Protein AF-A0A966TKY4-F1 (afdb_monomer_lite)

pLDDT: mean 74.49, std 5.61, range [55.72, 81.69]

Secondary structure (DSSP, 8-state):
-HHHHHHHHTT----HHHHHHHHHHHHHTTTTTPPEEEEETTEEEEEETTEEEEEE-

Foldseek 3Di:
DV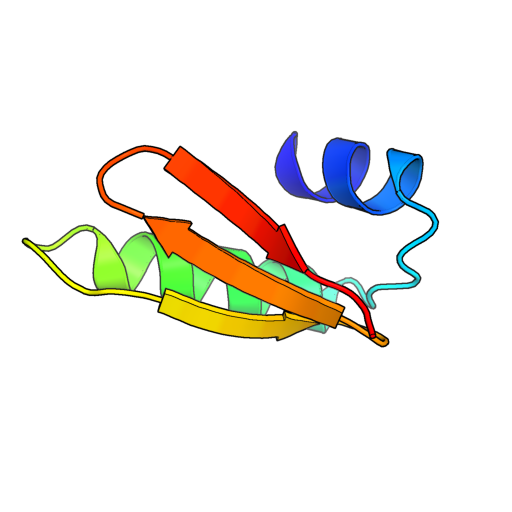VVVVCVVVVFPFDPVLVVVVVVVVVVQPPPDDWDWDDGRQWTWTDDPPDIDIDHD

Structure (mmCIF, N/CA/C/O backbone):
data_AF-A0A966TKY4-F1
#
_entry.id   AF-A0A966TKY4-F1
#
loop_
_atom_site.group_PDB
_atom_site.id
_atom_site.type_symbol
_atom_site.label_atom_id
_atom_site.label_alt_id
_atom_site.label_comp_id
_atom_site.label_asym_id
_atom_site.label_entity_id
_atom_site.label_seq_id
_atom_site.pdbx_PDB_ins_code
_atom_site.Cartn_x
_atom_site.C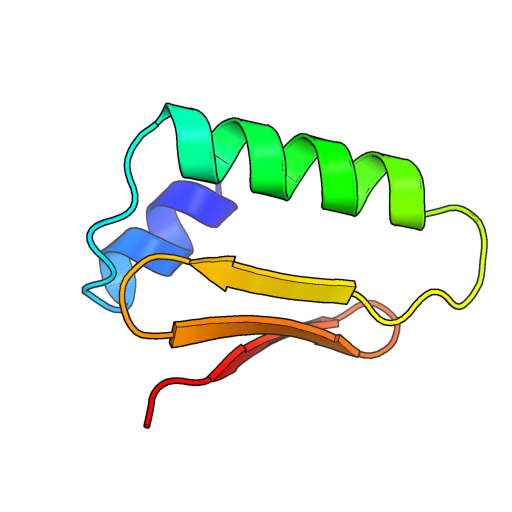artn_y
_atom_site.Cartn_z
_atom_site.occupancy
_atom_site.B_iso_or_equiv
_atom_site.auth_seq_id
_atom_site.auth_comp_id
_atom_site.auth_asym_id
_atom_site.auth_atom_id
_atom_site.pdbx_PDB_model_num
ATOM 1 N N . ASN A 1 1 ? 8.331 1.032 3.662 1.00 65.31 1 ASN A N 1
ATOM 2 C CA . ASN A 1 1 ? 6.981 0.612 3.232 1.00 65.31 1 ASN A CA 1
ATOM 3 C C . ASN A 1 1 ? 6.996 -0.786 2.643 1.00 65.31 1 ASN A C 1
ATOM 5 O O . ASN A 1 1 ? 7.463 -0.958 1.523 1.00 65.31 1 ASN A O 1
ATOM 9 N N . VAL A 1 2 ? 6.469 -1.760 3.395 1.00 71.50 2 VAL A N 1
ATOM 10 C CA . VAL A 1 2 ? 6.223 -3.144 2.935 1.00 71.50 2 VAL A CA 1
ATOM 11 C C . VAL A 1 2 ? 5.451 -3.161 1.614 1.00 71.50 2 VAL A C 1
ATOM 13 O O . VAL A 1 2 ? 5.818 -3.895 0.706 1.00 71.50 2 VAL A O 1
ATOM 16 N N . LEU A 1 3 ? 4.472 -2.264 1.457 1.00 73.75 3 LEU A N 1
ATOM 17 C CA . LEU A 1 3 ? 3.667 -2.122 0.242 1.00 73.75 3 LEU A CA 1
ATOM 18 C C . LEU A 1 3 ? 4.510 -1.821 -1.011 1.00 73.75 3 LEU A C 1
ATOM 20 O O . LEU A 1 3 ? 4.293 -2.399 -2.070 1.00 73.75 3 LEU A O 1
ATOM 24 N N . ARG A 1 4 ? 5.523 -0.953 -0.876 1.00 75.06 4 ARG A N 1
ATOM 25 C CA . ARG A 1 4 ? 6.452 -0.616 -1.965 1.00 75.06 4 ARG A CA 1
ATOM 26 C C . ARG A 1 4 ? 7.334 -1.807 -2.332 1.00 75.06 4 ARG A C 1
ATOM 28 O O . ARG A 1 4 ? 7.568 -2.041 -3.510 1.00 75.06 4 ARG A O 1
ATOM 35 N N . LEU A 1 5 ? 7.817 -2.544 -1.331 1.00 76.94 5 LEU A N 1
ATOM 36 C CA . LEU A 1 5 ? 8.643 -3.733 -1.551 1.00 76.94 5 LEU A CA 1
ATOM 37 C C . LEU A 1 5 ? 7.829 -4.844 -2.238 1.00 76.94 5 LEU A C 1
ATOM 39 O O . LEU A 1 5 ? 8.301 -5.468 -3.180 1.00 76.94 5 LEU A O 1
ATOM 43 N N . TRP A 1 6 ? 6.579 -5.026 -1.808 1.00 79.44 6 TRP A N 1
ATOM 44 C CA . TRP A 1 6 ? 5.634 -5.992 -2.365 1.00 79.44 6 TRP A CA 1
ATOM 45 C C . TRP A 1 6 ? 5.243 -5.673 -3.815 1.00 79.44 6 TRP A C 1
ATOM 47 O O . TRP A 1 6 ? 5.270 -6.564 -4.662 1.00 79.44 6 TRP A O 1
ATOM 57 N N . LEU A 1 7 ? 4.964 -4.403 -4.131 1.00 77.56 7 LEU A N 1
ATOM 58 C CA . LEU A 1 7 ? 4.705 -3.954 -5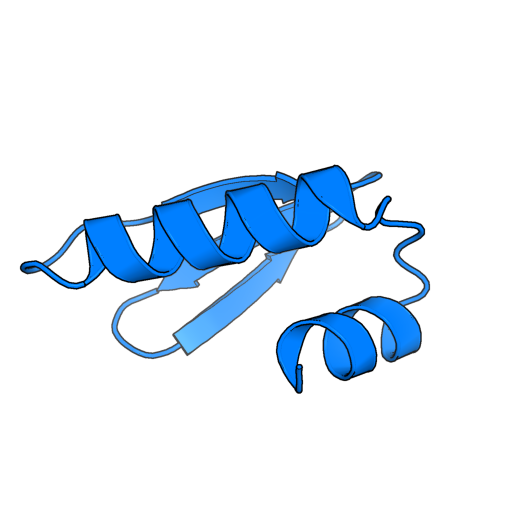.507 1.00 77.56 7 LEU A CA 1
ATOM 59 C C . LEU A 1 7 ? 5.954 -4.049 -6.393 1.00 77.56 7 LEU A C 1
ATOM 61 O O . LEU A 1 7 ? 5.858 -4.468 -7.546 1.00 77.56 7 LEU A O 1
ATOM 65 N N . GLY A 1 8 ? 7.130 -3.728 -5.846 1.00 77.44 8 GLY A N 1
ATOM 66 C CA . GLY A 1 8 ? 8.408 -3.901 -6.538 1.00 77.44 8 GLY A CA 1
ATOM 67 C C . GLY A 1 8 ? 8.680 -5.361 -6.906 1.00 77.44 8 GLY A C 1
ATOM 68 O O . GLY A 1 8 ? 9.070 -5.640 -8.035 1.00 77.44 8 GLY A O 1
ATOM 69 N N . ASN A 1 9 ? 8.379 -6.298 -6.002 1.00 80.06 9 ASN A N 1
ATOM 70 C CA . ASN A 1 9 ? 8.515 -7.735 -6.259 1.00 80.06 9 ASN A CA 1
ATOM 71 C C . ASN A 1 9 ? 7.565 -8.247 -7.360 1.00 80.06 9 ASN A C 1
ATOM 73 O O . ASN A 1 9 ? 7.845 -9.248 -8.008 1.00 80.06 9 ASN A O 1
ATOM 77 N N . ARG A 1 10 ? 6.447 -7.548 -7.598 1.00 75.38 10 ARG A N 1
ATOM 78 C CA . ARG A 1 10 ? 5.485 -7.847 -8.672 1.00 75.38 10 ARG A CA 1
ATOM 79 C C . ARG A 1 10 ? 5.801 -7.127 -9.994 1.00 75.38 10 ARG A C 1
ATOM 81 O O . ARG A 1 10 ? 5.007 -7.193 -10.926 1.00 75.38 10 ARG A O 1
ATOM 88 N N . GLY A 1 11 ? 6.936 -6.425 -10.087 1.00 72.69 11 GLY A N 1
ATOM 89 C CA . GLY A 1 11 ? 7.336 -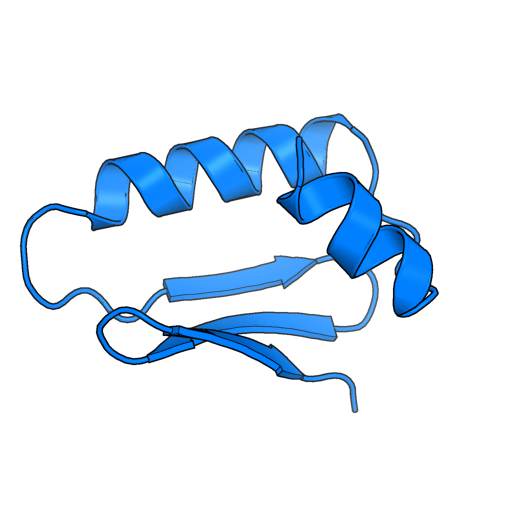5.688 -11.292 1.00 72.69 11 GLY A CA 1
ATOM 90 C C . GLY A 1 11 ? 6.508 -4.426 -11.557 1.00 72.69 11 GLY A C 1
ATOM 91 O O . GLY A 1 11 ? 6.533 -3.883 -12.663 1.00 72.69 11 GLY A O 1
ATOM 92 N N . VAL A 1 12 ? 5.765 -3.936 -10.559 1.00 74.94 12 VAL A N 1
ATOM 93 C CA . VAL A 1 12 ? 4.898 -2.764 -10.715 1.00 74.94 12 VAL A CA 1
ATOM 94 C C . VAL A 1 12 ? 5.727 -1.498 -10.570 1.00 74.94 12 VAL A C 1
ATOM 96 O O . VAL A 1 12 ? 6.047 -1.065 -9.461 1.00 74.94 12 VAL A O 1
ATOM 99 N N . GLN A 1 13 ? 6.043 -0.860 -11.696 1.00 68.12 13 GLN A N 1
ATOM 100 C CA . GLN A 1 13 ? 6.610 0.486 -11.682 1.00 68.12 13 GLN A CA 1
ATOM 101 C C . GLN A 1 13 ? 5.540 1.482 -11.219 1.00 68.12 13 GLN A C 1
ATOM 103 O O . GLN A 1 13 ? 4.699 1.934 -11.992 1.00 68.12 13 GLN A O 1
ATOM 108 N N . SER A 1 14 ? 5.562 1.777 -9.921 1.00 67.50 14 SER A N 1
ATOM 109 C CA . SER A 1 14 ? 4.679 2.740 -9.260 1.00 67.50 14 SER A CA 1
ATOM 110 C C . SER A 1 14 ? 5.521 3.944 -8.854 1.00 67.50 14 SER A C 1
ATOM 112 O O . SER A 1 14 ? 6.535 3.775 -8.174 1.00 67.50 14 SER A O 1
ATOM 114 N N . SER A 1 15 ? 5.134 5.160 -9.239 1.00 76.75 15 SER A N 1
ATOM 115 C CA . SER A 1 15 ? 5.839 6.358 -8.764 1.00 76.75 15 SER A CA 1
ATOM 116 C C . SER A 1 15 ? 5.635 6.539 -7.254 1.00 76.75 15 SER A C 1
ATOM 118 O O . SER A 1 15 ? 4.576 6.197 -6.729 1.00 76.75 15 SER A O 1
ATOM 120 N N . THR A 1 16 ? 6.599 7.144 -6.549 1.00 76.25 16 THR A N 1
ATOM 121 C CA . THR A 1 16 ? 6.505 7.408 -5.096 1.00 76.25 16 THR A CA 1
ATOM 122 C C . THR A 1 16 ? 5.197 8.110 -4.717 1.00 76.25 16 THR A C 1
ATOM 124 O O . THR A 1 16 ? 4.518 7.692 -3.789 1.00 76.25 16 THR A O 1
ATOM 127 N N . ARG A 1 17 ? 4.758 9.084 -5.525 1.00 79.06 17 ARG A N 1
ATOM 128 C CA . ARG A 1 17 ? 3.484 9.795 -5.333 1.00 79.06 17 ARG A CA 1
ATOM 129 C C . ARG A 1 17 ? 2.248 8.891 -5.431 1.00 79.06 17 ARG A C 1
ATOM 131 O O . ARG A 1 17 ? 1.276 9.117 -4.721 1.00 79.06 17 ARG A O 1
ATOM 138 N N . GLN A 1 18 ? 2.271 7.880 -6.302 1.00 76.19 18 GLN A N 1
ATOM 139 C CA . GLN A 1 18 ? 1.175 6.910 -6.414 1.00 76.19 18 GLN A CA 1
ATOM 140 C C . GLN A 1 18 ? 1.145 5.970 -5.208 1.00 76.19 18 GLN A C 1
ATOM 142 O O . GLN A 1 18 ? 0.069 5.631 -4.730 1.00 76.19 18 GLN A O 1
ATOM 147 N N . LEU A 1 19 ? 2.316 5.584 -4.695 1.00 78.88 19 LEU A N 1
ATOM 148 C CA . LEU A 1 19 ? 2.427 4.770 -3.484 1.00 78.88 19 LEU A CA 1
ATOM 149 C C . LEU A 1 19 ? 1.929 5.518 -2.247 1.00 78.88 19 LEU A C 1
ATOM 151 O O . LEU A 1 19 ? 1.195 4.939 -1.453 1.00 78.88 19 LEU A O 1
ATOM 155 N N . ASP A 1 20 ? 2.286 6.791 -2.097 1.00 80.94 20 ASP A N 1
ATOM 156 C CA . ASP A 1 20 ? 1.830 7.596 -0.960 1.00 80.94 20 ASP A CA 1
ATOM 157 C C . ASP A 1 20 ? 0.319 7.854 -1.027 1.00 80.94 20 ASP A C 1
ATOM 159 O O . ASP A 1 20 ? -0.372 7.720 -0.019 1.00 80.94 20 ASP A O 1
ATOM 163 N N . ALA A 1 21 ? -0.221 8.126 -2.221 1.00 79.25 21 ALA A N 1
ATOM 164 C CA . ALA A 1 21 ? -1.665 8.242 -2.427 1.00 79.25 21 ALA A CA 1
ATOM 165 C C . ALA A 1 21 ? -2.403 6.931 -2.106 1.00 79.25 21 ALA A C 1
ATOM 167 O O . ALA A 1 21 ? -3.445 6.953 -1.454 1.00 79.25 21 ALA A O 1
ATOM 168 N N . LEU A 1 22 ? -1.837 5.790 -2.512 1.00 79.25 22 LEU A N 1
ATOM 169 C CA . LEU A 1 22 ? -2.367 4.464 -2.204 1.00 79.25 22 LEU A CA 1
ATOM 170 C C . LEU A 1 22 ? -2.400 4.211 -0.691 1.00 79.25 22 LEU A C 1
ATOM 172 O O . LEU A 1 22 ? -3.422 3.778 -0.168 1.00 79.25 22 LEU A O 1
ATOM 176 N N . VAL A 1 23 ? -1.308 4.501 0.021 1.00 77.88 23 VAL A N 1
ATOM 177 C CA . VAL A 1 23 ? -1.240 4.346 1.483 1.00 77.88 23 VAL A CA 1
ATOM 178 C C . VAL A 1 23 ? -2.251 5.260 2.176 1.00 77.88 23 VAL A C 1
ATOM 180 O O . VAL A 1 23 ? -2.957 4.798 3.068 1.00 77.88 23 VAL A O 1
ATOM 183 N N . ALA A 1 24 ? -2.372 6.516 1.741 1.00 81.69 24 ALA A N 1
ATOM 184 C CA . ALA A 1 24 ? -3.332 7.462 2.302 1.00 81.69 24 ALA A CA 1
ATOM 185 C C . ALA A 1 24 ? -4.786 7.006 2.094 1.00 81.69 24 ALA A C 1
ATOM 187 O O . ALA A 1 24 ? -5.588 7.068 3.020 1.00 81.69 24 ALA A O 1
ATOM 188 N N . GLN A 1 25 ? -5.130 6.492 0.909 1.00 76.94 25 GLN A N 1
ATOM 189 C CA . GLN A 1 25 ? -6.471 5.962 0.650 1.00 76.94 25 GLN A CA 1
ATOM 190 C C . GLN A 1 25 ? -6.744 4.672 1.426 1.00 76.94 25 GLN A C 1
ATOM 192 O O . GLN A 1 25 ? -7.846 4.502 1.943 1.00 76.94 25 GLN A O 1
ATOM 197 N N . ILE A 1 26 ? -5.746 3.792 1.568 1.00 75.75 26 ILE A N 1
ATOM 198 C CA . ILE A 1 26 ? -5.854 2.619 2.441 1.00 75.75 26 ILE A CA 1
ATOM 199 C C . ILE A 1 26 ? -6.135 3.039 3.875 1.00 75.75 26 ILE A C 1
ATOM 201 O O . ILE A 1 26 ? -7.033 2.469 4.487 1.00 75.75 26 ILE A O 1
ATOM 205 N N . ASP A 1 27 ? -5.425 4.040 4.388 1.00 76.88 27 ASP A N 1
ATOM 206 C CA . ASP A 1 27 ? -5.597 4.498 5.763 1.00 76.88 27 ASP A CA 1
ATOM 207 C C . ASP A 1 27 ? -6.970 5.150 5.992 1.00 76.88 27 ASP A C 1
ATOM 209 O O . ASP A 1 27 ? -7.644 4.835 6.971 1.00 76.88 27 ASP A O 1
ATOM 213 N N . VAL A 1 28 ? -7.452 5.951 5.035 1.00 72.62 28 VAL A N 1
ATOM 214 C CA . VAL A 1 28 ? -8.797 6.554 5.077 1.00 72.62 28 VAL A CA 1
ATOM 215 C C . VAL A 1 28 ? -9.902 5.495 4.995 1.00 72.62 28 VAL A C 1
ATOM 217 O O . VAL A 1 28 ? -10.901 5.594 5.700 1.00 72.62 28 VAL A O 1
ATOM 220 N N . CYS A 1 29 ? -9.727 4.443 4.193 1.00 69.06 29 CYS A N 1
ATOM 221 C CA . CYS A 1 29 ? -10.707 3.364 4.041 1.00 69.06 29 CYS A CA 1
ATOM 222 C C . CYS A 1 29 ? -10.644 2.291 5.151 1.00 69.06 29 CYS A C 1
ATOM 224 O O . CYS A 1 29 ? -11.351 1.281 5.071 1.00 69.06 29 CYS A O 1
ATOM 226 N N . ARG A 1 30 ? -9.836 2.482 6.209 1.00 68.06 30 ARG A N 1
ATOM 227 C CA . ARG A 1 30 ? -9.824 1.594 7.394 1.00 68.06 30 ARG A CA 1
ATOM 228 C C . ARG A 1 30 ? -11.102 1.687 8.226 1.00 68.06 30 ARG A C 1
ATOM 230 O O . ARG A 1 30 ? -11.385 0.782 9.012 1.00 68.06 30 ARG A O 1
ATOM 237 N N . THR A 1 31 ? -11.893 2.742 8.064 1.00 65.69 31 THR A N 1
ATOM 238 C CA . THR A 1 31 ? -13.152 2.946 8.785 1.00 65.69 31 THR A CA 1
ATOM 239 C C . THR A 1 31 ? -14.280 2.113 8.164 1.00 65.69 31 THR A C 1
ATOM 241 O O . THR A 1 31 ? -15.071 2.595 7.374 1.00 65.69 31 THR A O 1
ATOM 244 N N . ARG A 1 32 ? -14.351 0.834 8.567 1.00 55.72 32 ARG A N 1
ATOM 245 C CA . ARG A 1 32 ? -15.427 -0.155 8.308 1.00 55.72 32 ARG A CA 1
ATOM 246 C C . ARG A 1 32 ? -15.788 -0.423 6.833 1.00 55.72 32 ARG A C 1
ATOM 248 O O . ARG A 1 32 ? -16.457 0.356 6.175 1.00 55.72 32 ARG A O 1
ATOM 255 N N . GL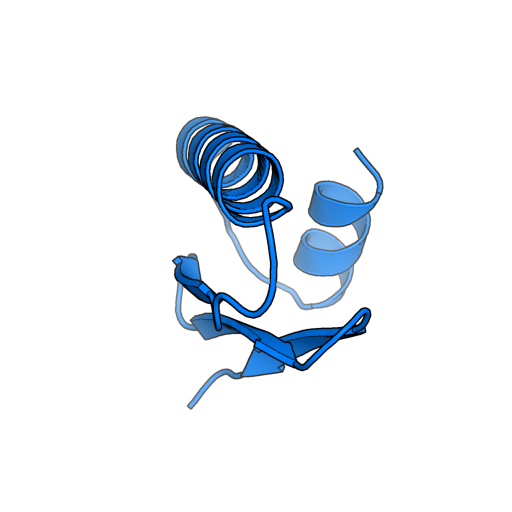Y A 1 33 ? -15.466 -1.633 6.366 1.00 62.34 33 GLY A N 1
ATOM 256 C CA . GLY A 1 33 ? -16.150 -2.286 5.236 1.00 62.34 33 GLY A CA 1
ATOM 257 C C . GLY A 1 33 ? -15.891 -1.729 3.833 1.00 62.34 33 GLY A C 1
ATOM 258 O O . GLY A 1 33 ? -16.448 -2.259 2.876 1.00 62.34 33 GLY A O 1
ATOM 259 N N . HIS A 1 34 ? -15.055 -0.702 3.675 1.00 65.31 34 HIS A N 1
ATOM 260 C CA . HIS A 1 34 ? -14.786 -0.141 2.355 1.00 65.31 34 HIS A CA 1
ATOM 261 C C . HIS A 1 34 ? -13.867 -1.052 1.532 1.00 65.31 34 HIS A C 1
ATOM 263 O O . HIS A 1 34 ? -12.700 -1.272 1.870 1.00 65.31 34 HIS A O 1
ATOM 269 N N . SER A 1 35 ? -14.405 -1.563 0.421 1.00 67.44 35 SER A N 1
ATOM 270 C CA . SER A 1 35 ? -13.606 -2.098 -0.677 1.00 67.44 35 SER A CA 1
ATOM 271 C C . SER A 1 35 ? -12.821 -0.955 -1.308 1.00 67.44 35 SER A C 1
ATOM 273 O O . SER A 1 35 ? -13.381 0.073 -1.684 1.00 67.44 35 SER A O 1
ATOM 275 N N . ILE A 1 36 ? -11.513 -1.141 -1.403 1.00 71.88 36 ILE A N 1
ATOM 276 C CA . ILE A 1 36 ? -10.610 -0.206 -2.068 1.00 71.88 36 ILE A CA 1
ATOM 277 C C . ILE A 1 36 ? -10.338 -0.783 -3.443 1.00 71.88 36 ILE A C 1
ATOM 279 O O . ILE A 1 36 ? -10.007 -1.961 -3.512 1.00 71.88 36 ILE A O 1
ATOM 283 N N . ASP A 1 37 ? -10.461 0.012 -4.500 1.00 75.31 37 ASP A N 1
ATOM 284 C CA . ASP A 1 37 ? -10.012 -0.349 -5.844 1.00 75.31 37 ASP A CA 1
ATOM 285 C C . ASP A 1 37 ? -9.250 0.847 -6.425 1.00 75.31 37 ASP A C 1
ATOM 287 O O . ASP A 1 37 ? -9.837 1.878 -6.759 1.00 75.31 37 ASP A O 1
ATOM 291 N N . ILE A 1 38 ? -7.919 0.760 -6.427 1.00 74.75 38 ILE A N 1
ATOM 292 C CA . ILE A 1 38 ? -7.037 1.859 -6.833 1.00 74.75 38 ILE A CA 1
ATOM 293 C C . ILE A 1 38 ? -6.138 1.381 -7.956 1.00 74.75 38 ILE A C 1
ATOM 295 O O . ILE A 1 38 ? -5.434 0.380 -7.833 1.00 74.75 38 ILE A O 1
ATOM 299 N N . LYS A 1 39 ? -6.098 2.148 -9.043 1.00 74.88 39 LYS A N 1
ATOM 300 C CA . LYS A 1 39 ? -5.202 1.892 -10.168 1.00 74.88 39 LYS A CA 1
ATOM 301 C C . LYS A 1 39 ? -3.760 2.249 -9.804 1.00 74.88 39 LYS A C 1
ATOM 303 O O . LYS A 1 39 ? -3.465 3.397 -9.472 1.00 74.88 39 LYS A O 1
ATOM 308 N N . VAL A 1 40 ? -2.851 1.283 -9.914 1.00 75.62 40 VAL A N 1
ATOM 309 C CA . VAL A 1 40 ? -1.424 1.445 -9.604 1.00 75.62 40 VAL A CA 1
ATOM 310 C C . VAL A 1 40 ? -0.587 0.851 -10.732 1.00 75.62 40 VAL A C 1
ATOM 312 O O . VAL A 1 40 ? -0.573 -0.360 -10.962 1.00 75.62 40 VAL A O 1
ATOM 315 N N . GLY A 1 41 ? 0.127 1.720 -11.451 1.00 75.50 41 GLY A N 1
ATOM 316 C CA . GLY A 1 41 ? 0.869 1.330 -12.649 1.00 75.50 41 GLY A CA 1
ATOM 317 C C . GLY A 1 41 ? -0.063 0.758 -13.724 1.00 75.50 41 GLY A C 1
ATOM 318 O O . GLY A 1 41 ? -0.995 1.433 -14.165 1.00 75.50 41 GLY A O 1
ATOM 319 N N . ARG A 1 42 ? 0.197 -0.489 -14.145 1.00 74.31 42 ARG A N 1
ATOM 320 C CA . ARG A 1 42 ? -0.647 -1.236 -15.100 1.00 74.31 42 ARG A CA 1
ATOM 321 C C . ARG A 1 42 ? -1.742 -2.087 -14.442 1.00 74.31 42 ARG A C 1
ATOM 323 O O . ARG A 1 42 ? -2.619 -2.556 -15.152 1.00 74.31 42 ARG A O 1
ATOM 330 N N . GLY A 1 43 ? -1.719 -2.236 -13.118 1.00 80.25 43 GLY A N 1
ATOM 331 C CA . GLY A 1 43 ? -2.682 -3.050 -12.377 1.00 80.25 43 GLY A CA 1
ATOM 332 C C . GLY A 1 43 ? -3.581 -2.240 -11.445 1.00 80.25 43 GLY A C 1
ATOM 333 O O . GLY A 1 43 ? -3.549 -1.008 -11.412 1.00 80.25 43 GLY A O 1
ATOM 334 N N . PHE A 1 44 ? -4.360 -2.962 -10.651 1.00 81.06 44 PHE A N 1
ATOM 335 C CA . PHE A 1 44 ? -5.248 -2.449 -9.617 1.00 81.06 44 PHE A CA 1
ATOM 336 C C . PHE A 1 44 ? -4.903 -3.094 -8.280 1.00 81.06 44 PHE A C 1
ATOM 338 O O . PHE A 1 44 ? -4.695 -4.303 -8.197 1.00 81.06 44 PHE A O 1
ATOM 345 N N . VAL A 1 45 ? -4.827 -2.282 -7.230 1.00 80.25 45 VAL A N 1
ATOM 346 C CA . VAL A 1 45 ? -4.740 -2.744 -5.847 1.00 80.25 45 VAL A CA 1
ATOM 347 C C . VAL A 1 45 ? -6.153 -2.770 -5.290 1.00 80.25 45 VAL A C 1
ATOM 349 O O . VAL A 1 45 ? -6.802 -1.724 -5.208 1.00 80.25 45 VAL A O 1
ATOM 352 N N . ARG A 1 46 ? -6.613 -3.959 -4.901 1.00 81.12 46 ARG A N 1
ATOM 353 C CA . ARG A 1 46 ? -7.930 -4.167 -4.312 1.00 81.12 46 ARG A CA 1
ATOM 354 C C . ARG A 1 46 ? -7.812 -4.599 -2.857 1.00 81.12 46 ARG A C 1
ATOM 356 O O . ARG A 1 46 ? -7.004 -5.460 -2.538 1.00 81.12 46 ARG A O 1
ATOM 363 N N . ARG A 1 47 ? -8.628 -4.047 -1.960 1.00 76.62 47 ARG A N 1
ATOM 364 C CA . ARG A 1 47 ? -8.727 -4.542 -0.573 1.00 76.62 47 ARG A CA 1
ATOM 365 C C . ARG A 1 47 ? -9.967 -5.419 -0.408 1.00 76.62 47 ARG A C 1
ATOM 367 O O . ARG A 1 47 ? -11.074 -4.970 -0.704 1.00 76.62 47 ARG A O 1
ATOM 374 N N . ILE A 1 48 ? -9.778 -6.644 0.078 1.00 75.19 48 ILE A N 1
ATOM 375 C CA . ILE 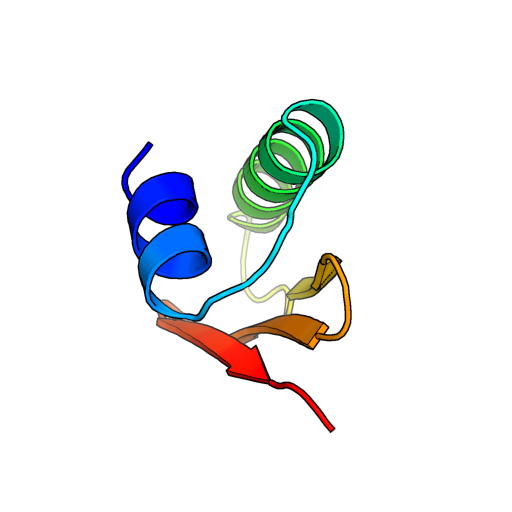A 1 48 ? -10.827 -7.637 0.342 1.00 75.19 48 ILE A CA 1
ATOM 376 C C . ILE A 1 48 ? -10.796 -7.963 1.840 1.00 75.19 48 ILE A C 1
ATOM 378 O O . ILE A 1 48 ? -9.959 -8.736 2.303 1.00 75.19 48 ILE A O 1
ATOM 382 N N . GLY A 1 49 ? -11.687 -7.342 2.616 1.00 74.56 49 GLY A N 1
ATOM 383 C CA . GLY A 1 49 ? -11.662 -7.454 4.077 1.00 74.56 49 GLY A CA 1
ATOM 384 C C . GLY A 1 49 ? -10.353 -6.899 4.637 1.00 74.56 49 GLY A C 1
ATOM 385 O O . GLY A 1 49 ? -10.039 -5.734 4.409 1.00 74.56 49 GLY A O 1
ATOM 386 N N . ASP A 1 50 ? -9.574 -7.736 5.321 1.00 73.00 50 ASP A N 1
ATOM 387 C CA . ASP A 1 50 ? -8.256 -7.371 5.861 1.00 73.00 50 ASP A CA 1
ATOM 388 C C . ASP A 1 50 ? -7.084 -7.683 4.922 1.00 73.00 50 ASP A C 1
ATOM 390 O O . ASP A 1 50 ? -5.940 -7.344 5.224 1.00 73.00 50 ASP A O 1
ATOM 394 N N . LEU A 1 51 ? -7.359 -8.280 3.761 1.00 74.81 51 LEU A N 1
ATOM 395 C CA . LEU A 1 51 ? -6.353 -8.630 2.766 1.00 74.81 51 LEU A CA 1
ATOM 396 C C . LEU A 1 51 ? -6.244 -7.547 1.692 1.00 74.81 51 LEU A C 1
ATOM 398 O O . LEU A 1 51 ? -7.233 -6.928 1.296 1.00 74.81 51 LEU A O 1
ATOM 402 N N . ILE A 1 52 ? -5.027 -7.345 1.193 1.00 77.19 52 ILE A N 1
ATOM 403 C CA . ILE A 1 52 ? -4.751 -6.521 0.016 1.00 77.19 52 ILE A CA 1
ATOM 404 C C . ILE A 1 52 ? -4.343 -7.460 -1.112 1.00 77.19 52 ILE A C 1
ATOM 406 O O . ILE A 1 52 ? -3.394 -8.232 -0.972 1.00 77.19 52 ILE A O 1
ATOM 410 N N . ASP A 1 53 ? -5.054 -7.365 -2.225 1.00 80.81 53 ASP A N 1
ATOM 411 C CA . ASP A 1 53 ? -4.785 -8.080 -3.459 1.00 80.81 53 ASP A CA 1
ATOM 412 C C . ASP A 1 53 ? -4.343 -7.106 -4.558 1.00 80.81 53 ASP A C 1
ATOM 414 O O . ASP A 1 53 ? -4.632 -5.907 -4.525 1.00 80.81 53 ASP A O 1
ATOM 418 N N . TRP A 1 54 ? -3.599 -7.614 -5.532 1.00 80.50 54 TRP A N 1
ATOM 419 C CA . TRP A 1 54 ? -3.193 -6.856 -6.707 1.00 80.50 54 TRP A CA 1
ATOM 420 C C . TRP A 1 54 ? -3.472 -7.665 -7.961 1.00 80.50 54 TRP A C 1
ATOM 422 O O . TRP A 1 54 ? -3.009 -8.800 -8.087 1.00 80.50 54 TRP A O 1
ATOM 432 N N . TYR A 1 55 ? -4.189 -7.039 -8.887 1.00 78.56 55 TYR A N 1
ATOM 433 C CA . TYR A 1 55 ? -4.667 -7.630 -10.126 1.00 78.56 55 TYR A CA 1
ATOM 434 C C . TYR A 1 55 ? -4.115 -6.854 -11.328 1.00 78.56 55 TYR A C 1
ATOM 436 O O . TYR A 1 55 ? -4.217 -5.630 -11.379 1.00 78.56 55 TYR A O 1
ATOM 444 N N . ASN A 1 56 ? -3.527 -7.553 -12.298 1.00 73.75 56 ASN A N 1
ATOM 445 C CA . ASN A 1 56 ? -3.004 -6.987 -13.544 1.00 73.75 56 ASN A CA 1
ATOM 446 C C . ASN A 1 56 ? -3.555 -7.801 -14.714 1.00 73.75 56 ASN A C 1
ATOM 448 O O . ASN A 1 56 ? -3.540 -9.029 -14.634 1.00 73.75 56 ASN A O 1
ATOM 452 N N . PHE A 1 57 ? -4.078 -7.112 -15.728 1.00 58.62 57 PHE A N 1
ATOM 453 C CA . PHE A 1 57 ? -4.682 -7.715 -16.921 1.00 58.62 57 PHE A CA 1
ATOM 454 C C . PHE A 1 57 ? -3.610 -8.095 -17.948 1.00 58.62 57 PHE A C 1
ATOM 456 O O . PHE A 1 57 ? -2.584 -7.373 -18.018 1.00 58.62 57 PHE A O 1
#

Radius of gyration: 10.7 Å; chains: 1; bounding box: 25×18×26 Å

Sequence (57 aa):
NVLRLWLGNRGVQSSTRQLDALVAQIDVCRTRGHSIDIKVGRGFVRRIGDLIDWYNF